Protein AF-A0A955N1W0-F1 (afdb_monomer_lite)

pLDDT: mean 83.95, std 12.64, range [39.59, 97.06]

Sequence (73 aa):
VEPDDRFEDRAKKEAKDKGWGYEKIQGDLSMIERLVDGDWNDTEFLVVPPGHKITAHYGEGLIAAEKIEEKGS

Foldseek 3Di:
DDPDCVVVVVQVVVCVVVVHDDDDDDDDCVLVVCVVVVVADPVNDADADPQWDWDQDPDPDRIHTGHNDDPDD

Radius of gyration: 20.64 Å; chains: 1; bounding box: 36×34×60 Å

Secondary structure (DSSP, 8-state):
----THHHHHHHHHHHHHT-----PPPP-HHHHHHHHT---TTT-----TTEEEEEEEESEEEEEEE------

Structure (mmCIF, N/CA/C/O backbone):
data_AF-A0A955N1W0-F1
#
_entry.id   AF-A0A955N1W0-F1
#
loop_
_atom_site.group_PDB
_atom_site.id
_atom_site.type_symbol
_atom_site.label_atom_id
_atom_site.label_alt_id
_atom_site.label_comp_id
_atom_site.label_asym_id
_atom_site.label_entity_id
_atom_site.label_seq_id
_atom_site.pdbx_PDB_ins_code
_atom_site.Cartn_x
_atom_site.Cartn_y
_atom_site.Cartn_z
_atom_site.occupancy
_atom_site.B_iso_or_equiv
_atom_site.auth_seq_id
_atom_site.auth_comp_id
_atom_site.auth_asym_id
_atom_site.auth_atom_id
_atom_site.pdbx_PDB_model_num
ATOM 1 N N . VAL A 1 1 ? 6.187 11.544 -8.479 1.00 48.12 1 VAL A N 1
ATOM 2 C CA . VAL A 1 1 ? 7.651 11.334 -8.408 1.00 48.12 1 VAL A CA 1
ATOM 3 C C . VAL A 1 1 ? 7.976 10.281 -9.442 1.00 48.12 1 VAL A C 1
ATOM 5 O O . VAL A 1 1 ? 7.671 9.120 -9.214 1.00 48.12 1 VAL A O 1
ATOM 8 N N . GLU A 1 2 ? 8.456 10.686 -10.614 1.00 50.91 2 GLU A N 1
ATOM 9 C CA . GLU A 1 2 ? 9.013 9.723 -11.570 1.00 50.91 2 GLU A CA 1
ATOM 10 C C . GLU A 1 2 ? 10.354 9.219 -11.011 1.00 50.91 2 GLU A C 1
ATOM 12 O O . GLU A 1 2 ? 11.122 10.032 -10.483 1.00 50.91 2 GLU A O 1
ATOM 17 N N . PRO A 1 3 ? 10.630 7.904 -11.025 1.00 57.81 3 PRO A N 1
ATOM 18 C CA . PRO A 1 3 ? 11.908 7.397 -10.559 1.00 57.81 3 PRO A CA 1
ATOM 19 C C . PRO A 1 3 ? 12.991 7.757 -11.578 1.00 57.81 3 PRO A C 1
ATOM 21 O O . PRO A 1 3 ? 12.798 7.600 -12.775 1.00 57.81 3 PRO A O 1
ATOM 24 N N . ASP A 1 4 ? 14.130 8.225 -11.076 1.00 63.69 4 ASP A N 1
ATOM 25 C CA . ASP A 1 4 ? 15.377 8.443 -11.817 1.00 63.69 4 ASP A CA 1
ATOM 26 C C . ASP A 1 4 ? 15.625 7.253 -12.781 1.00 63.69 4 ASP A C 1
ATOM 28 O O . ASP A 1 4 ? 15.776 6.111 -12.326 1.00 63.69 4 ASP A O 1
ATOM 32 N N . ASP A 1 5 ? 15.647 7.498 -14.102 1.00 74.00 5 ASP A N 1
ATOM 33 C CA . ASP A 1 5 ? 15.669 6.483 -15.189 1.00 74.00 5 ASP A CA 1
ATOM 34 C C . ASP A 1 5 ? 16.845 5.484 -15.098 1.00 74.00 5 ASP A C 1
ATOM 36 O O . ASP A 1 5 ? 16.884 4.442 -15.755 1.00 74.00 5 ASP A O 1
ATOM 40 N N . ARG A 1 6 ? 17.802 5.755 -14.207 1.00 81.75 6 ARG A N 1
ATOM 41 C CA . ARG A 1 6 ? 18.990 4.945 -13.912 1.00 81.75 6 ARG A CA 1
ATOM 42 C C . ARG A 1 6 ? 18.679 3.483 -13.600 1.00 81.75 6 ARG A C 1
ATOM 44 O O . ARG A 1 6 ? 19.491 2.615 -13.921 1.00 81.75 6 ARG A O 1
ATOM 51 N N . PHE A 1 7 ? 17.560 3.188 -12.937 1.00 83.75 7 PHE A N 1
ATOM 52 C CA . PHE A 1 7 ? 17.187 1.800 -12.632 1.00 83.75 7 PHE A CA 1
ATOM 53 C C . PHE A 1 7 ? 16.725 1.051 -13.883 1.00 83.75 7 PHE A C 1
ATOM 55 O O . PHE A 1 7 ? 17.116 -0.098 -14.094 1.00 83.75 7 PHE A O 1
ATOM 62 N N . GLU A 1 8 ? 15.955 1.723 -14.735 1.00 87.56 8 GLU A N 1
ATOM 63 C CA . GLU A 1 8 ? 15.495 1.190 -16.013 1.00 87.56 8 GLU A CA 1
ATOM 64 C C . GLU A 1 8 ? 16.668 0.953 -16.970 1.00 87.56 8 GLU A C 1
ATOM 66 O O . GLU A 1 8 ? 16.793 -0.136 -17.535 1.00 87.56 8 GLU A O 1
ATOM 71 N N . ASP A 1 9 ? 17.585 1.912 -17.081 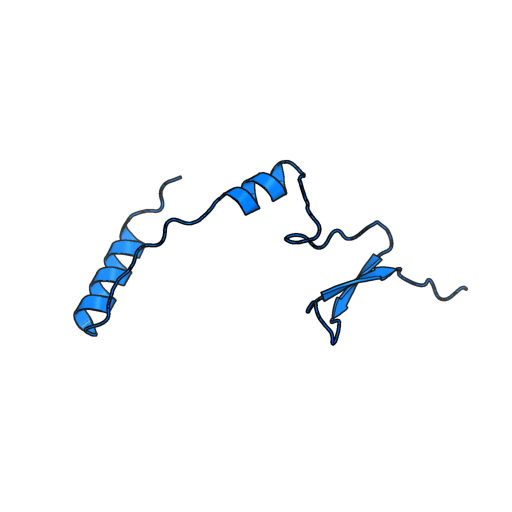1.00 90.44 9 ASP A N 1
ATOM 72 C CA . ASP A 1 9 ? 18.769 1.788 -17.933 1.00 90.44 9 ASP A CA 1
ATOM 73 C C . ASP A 1 9 ? 19.686 0.637 -17.502 1.00 90.44 9 ASP A C 1
ATOM 75 O O . ASP A 1 9 ? 20.206 -0.108 -18.341 1.00 90.44 9 ASP A O 1
ATOM 79 N N . ARG A 1 10 ? 19.863 0.441 -16.188 1.00 91.19 10 ARG A N 1
ATOM 80 C CA . ARG A 1 10 ? 20.640 -0.689 -15.655 1.00 91.19 10 ARG A CA 1
ATOM 81 C C . ARG A 1 10 ? 19.979 -2.028 -15.974 1.00 91.19 10 ARG A C 1
ATOM 83 O O . ARG A 1 10 ? 20.677 -2.934 -16.426 1.00 91.19 10 ARG A O 1
ATOM 90 N N . ALA A 1 11 ? 18.662 -2.137 -15.796 1.00 91.38 11 ALA A N 1
ATOM 91 C CA . ALA A 1 11 ? 17.917 -3.356 -16.099 1.00 91.38 11 ALA A CA 1
ATOM 92 C C . ALA A 1 11 ? 17.963 -3.703 -17.599 1.00 91.38 11 ALA A C 1
ATOM 94 O O . ALA A 1 11 ? 18.226 -4.851 -17.959 1.00 91.38 11 ALA A O 1
ATOM 95 N N . LYS A 1 12 ? 17.800 -2.708 -18.485 1.00 92.44 12 LYS A N 1
ATOM 96 C CA . LYS A 1 12 ? 17.933 -2.883 -19.943 1.00 92.44 12 LYS A CA 1
ATOM 97 C C . LYS A 1 12 ? 19.327 -3.356 -20.344 1.00 92.44 12 LYS A C 1
ATOM 99 O O . LYS A 1 12 ? 19.459 -4.250 -21.181 1.00 92.44 12 LYS A O 1
ATOM 104 N N . LYS A 1 13 ? 20.371 -2.759 -19.759 1.00 94.69 13 LYS A N 1
ATOM 105 C CA . LYS A 1 13 ? 21.760 -3.138 -20.037 1.00 94.69 13 LYS A CA 1
ATOM 106 C C . LYS A 1 13 ? 22.031 -4.586 -19.633 1.00 94.69 13 LYS A C 1
ATOM 108 O O . LYS A 1 13 ? 22.575 -5.342 -20.428 1.00 94.69 13 LYS A O 1
ATOM 113 N N . GLU A 1 14 ? 21.604 -4.984 -18.441 1.00 95.00 14 GLU A N 1
ATOM 114 C CA . GLU A 1 14 ? 21.794 -6.349 -17.952 1.00 95.00 14 GLU A CA 1
ATOM 115 C C . GLU A 1 14 ? 21.031 -7.382 -18.790 1.00 95.00 14 GLU A C 1
ATOM 117 O O . GLU A 1 14 ? 21.581 -8.434 -19.119 1.00 95.00 14 GLU A O 1
ATOM 122 N N . ALA A 1 15 ? 19.797 -7.066 -19.196 1.00 95.19 15 ALA A N 1
ATOM 123 C CA . ALA A 1 15 ? 19.025 -7.923 -20.087 1.00 95.19 15 ALA A CA 1
ATOM 124 C C . ALA A 1 15 ? 19.732 -8.107 -21.439 1.00 95.19 15 ALA A C 1
ATOM 126 O O . ALA A 1 15 ? 19.885 -9.234 -21.906 1.00 95.19 15 ALA A O 1
ATOM 127 N N . LYS A 1 16 ? 20.257 -7.022 -22.025 1.00 94.12 16 LYS A N 1
ATOM 128 C CA . LYS A 1 16 ? 21.041 -7.077 -23.267 1.00 94.12 16 LYS A CA 1
ATOM 129 C C . LYS A 1 16 ? 22.306 -7.924 -23.117 1.00 94.12 16 LYS A C 1
ATOM 131 O O . LYS A 1 16 ? 22.564 -8.768 -23.971 1.00 94.12 16 LYS A O 1
ATOM 136 N N . ASP A 1 17 ? 23.066 -7.721 -22.043 1.00 95.88 17 ASP A N 1
ATOM 137 C CA . ASP A 1 17 ? 24.327 -8.432 -21.796 1.00 95.88 17 ASP A CA 1
ATOM 138 C C . ASP A 1 17 ? 24.105 -9.945 -21.589 1.00 95.88 17 ASP A C 1
ATOM 140 O O . ASP A 1 17 ? 24.978 -10.751 -21.907 1.00 95.88 17 ASP A O 1
ATOM 144 N N . LYS A 1 18 ? 22.923 -10.342 -21.098 1.00 94.19 18 LYS A N 1
ATOM 145 C CA . LYS A 1 18 ? 22.547 -11.742 -20.832 1.00 94.19 18 LYS A CA 1
ATOM 146 C C . LYS A 1 18 ? 21.658 -12.377 -21.908 1.00 94.19 18 LYS A C 1
ATOM 148 O O . LYS A 1 18 ? 21.325 -13.555 -21.795 1.00 94.19 18 LYS A O 1
ATOM 153 N N . GLY A 1 19 ? 21.262 -11.621 -22.934 1.00 95.25 19 GLY A N 1
ATOM 154 C CA . GLY A 1 19 ? 20.312 -12.074 -23.956 1.00 95.25 19 GLY A CA 1
ATOM 155 C C . GLY A 1 19 ? 18.892 -12.317 -23.425 1.00 95.25 19 GLY A C 1
ATOM 156 O O . GLY A 1 19 ? 18.168 -13.142 -23.975 1.00 95.25 19 GLY A O 1
ATOM 157 N N . TRP A 1 20 ? 18.497 -11.646 -22.342 1.00 97.06 20 TRP A N 1
ATOM 158 C CA . TRP A 1 20 ? 17.155 -11.730 -21.765 1.00 97.06 20 TRP A CA 1
ATOM 159 C C . TRP A 1 20 ? 16.201 -10.714 -22.396 1.00 97.06 20 TRP A C 1
ATOM 161 O O . TRP A 1 20 ? 16.609 -9.652 -22.870 1.00 97.06 20 TRP A O 1
ATOM 171 N N . GLY A 1 21 ? 14.906 -11.031 -22.362 1.00 92.12 21 GLY A N 1
ATOM 172 C CA . GLY A 1 21 ? 13.859 -10.054 -22.639 1.00 92.12 21 GLY A CA 1
ATOM 173 C C . GLY A 1 21 ? 13.785 -9.012 -21.523 1.00 92.12 21 GLY A C 1
ATOM 174 O O . GLY A 1 21 ? 13.973 -9.335 -20.351 1.00 92.12 21 GLY A O 1
ATOM 175 N N . TYR A 1 22 ? 13.508 -7.765 -21.893 1.00 91.81 22 TYR A N 1
ATOM 176 C CA . TYR A 1 22 ? 13.199 -6.691 -20.955 1.00 91.81 22 TYR A CA 1
ATOM 177 C C . TYR A 1 22 ? 11.757 -6.240 -21.176 1.00 91.81 22 TYR A C 1
ATOM 179 O O . TYR A 1 22 ? 11.369 -5.956 -22.309 1.00 91.81 22 TYR A O 1
ATOM 187 N N . GLU A 1 23 ? 10.996 -6.129 -20.092 1.00 89.81 23 GLU A N 1
ATOM 188 C CA . GLU A 1 23 ? 9.640 -5.590 -20.088 1.00 89.81 23 GLU A CA 1
ATOM 189 C C . GLU A 1 23 ? 9.505 -4.573 -18.950 1.00 89.81 23 GLU A C 1
ATOM 191 O O . GLU A 1 23 ? 9.950 -4.817 -17.827 1.00 89.81 23 GLU A O 1
ATOM 196 N N . LYS A 1 24 ? 8.895 -3.421 -19.248 1.00 83.94 24 LYS A N 1
ATOM 197 C CA . LYS A 1 24 ? 8.516 -2.417 -18.251 1.00 83.94 24 LYS A CA 1
ATOM 198 C C . LYS A 1 24 ? 7.014 -2.508 -18.036 1.00 83.94 24 LYS A C 1
ATOM 200 O O . LYS A 1 24 ? 6.242 -2.109 -18.902 1.00 83.94 24 LYS A O 1
ATOM 205 N N . ILE A 1 25 ? 6.618 -3.005 -16.874 1.00 87.00 25 ILE A N 1
ATOM 206 C CA . ILE A 1 25 ? 5.217 -3.054 -16.465 1.00 87.00 25 ILE A CA 1
ATOM 207 C C . ILE A 1 25 ? 4.918 -1.767 -15.702 1.00 87.00 25 ILE A C 1
ATOM 209 O O . ILE A 1 25 ? 5.639 -1.408 -14.768 1.00 87.00 25 ILE A O 1
ATOM 213 N N . GLN A 1 26 ? 3.875 -1.051 -16.115 1.00 82.19 26 GLN A N 1
ATOM 214 C CA . GLN A 1 26 ? 3.389 0.093 -15.357 1.00 82.19 26 GLN A CA 1
ATOM 215 C C . GLN A 1 26 ? 2.817 -0.413 -14.031 1.00 82.19 26 GLN A C 1
ATOM 217 O O . GLN A 1 26 ? 1.904 -1.235 -14.021 1.00 82.19 26 GLN A O 1
ATOM 222 N N . GLY A 1 27 ? 3.379 0.059 -12.918 1.00 80.19 27 GLY A N 1
ATOM 223 C CA . GLY A 1 27 ? 2.839 -0.246 -11.599 1.00 80.19 27 GLY A CA 1
ATOM 224 C C . GLY A 1 27 ? 1.452 0.368 -11.433 1.00 80.19 27 GLY A C 1
ATOM 225 O O . GLY A 1 27 ? 1.227 1.507 -11.847 1.00 80.19 27 GLY A O 1
ATOM 226 N N . ASP A 1 28 ? 0.544 -0.384 -10.819 1.00 84.69 28 ASP A N 1
ATOM 227 C CA . ASP A 1 28 ? -0.751 0.129 -10.392 1.00 84.69 28 ASP A CA 1
ATOM 228 C C . ASP A 1 28 ? -0.614 0.768 -9.000 1.00 84.69 28 ASP A C 1
ATOM 230 O O . ASP A 1 28 ? -0.198 0.114 -8.041 1.00 84.69 28 ASP A O 1
ATOM 234 N N . LEU A 1 29 ? -0.927 2.061 -8.901 1.00 86.06 29 LEU A N 1
ATOM 235 C CA . LEU A 1 29 ? -0.900 2.809 -7.641 1.00 86.06 29 LEU A CA 1
ATOM 236 C C . LEU A 1 29 ? -2.208 2.686 -6.849 1.00 86.06 29 LEU A C 1
ATOM 238 O O . LEU A 1 29 ? -2.234 3.095 -5.688 1.00 86.06 29 LEU A O 1
ATOM 242 N N . SER A 1 30 ? -3.250 2.070 -7.417 1.00 87.25 30 SER A N 1
ATOM 243 C CA . SER A 1 30 ? -4.583 1.955 -6.813 1.00 87.25 30 SER A CA 1
ATOM 244 C C . SER A 1 30 ? -4.558 1.361 -5.404 1.00 87.25 30 SER A C 1
ATOM 246 O O . SER A 1 30 ? -5.356 1.738 -4.551 1.00 87.25 30 SER A O 1
ATOM 248 N N . MET A 1 31 ? -3.643 0.428 -5.126 1.00 85.38 31 MET A N 1
ATOM 249 C CA . MET A 1 31 ? -3.526 -0.206 -3.811 1.00 85.38 31 MET A CA 1
ATOM 250 C C . MET A 1 31 ? -2.936 0.749 -2.761 1.00 85.38 31 MET A C 1
ATOM 252 O O . MET A 1 31 ? -3.335 0.718 -1.601 1.00 85.38 31 MET A O 1
ATOM 256 N N . ILE A 1 32 ? -2.014 1.632 -3.157 1.00 87.19 32 ILE A N 1
ATOM 257 C CA . ILE A 1 32 ? -1.443 2.655 -2.265 1.00 87.19 32 ILE A CA 1
ATOM 258 C C . ILE A 1 32 ? -2.463 3.771 -2.028 1.00 87.19 32 ILE A C 1
ATOM 260 O O . ILE A 1 32 ? -2.604 4.235 -0.901 1.00 87.19 32 ILE A O 1
ATOM 264 N N . GLU A 1 33 ? -3.189 4.176 -3.070 1.00 89.38 33 GLU A N 1
ATOM 265 C CA . GLU A 1 33 ? -4.272 5.160 -2.965 1.00 89.38 33 GLU A CA 1
ATOM 266 C C . GLU A 1 33 ? -5.351 4.674 -1.988 1.00 89.38 33 GLU A C 1
ATOM 268 O O . GLU A 1 33 ? -5.615 5.337 -0.988 1.00 89.38 33 GLU A O 1
ATOM 273 N N . ARG A 1 34 ? -5.865 3.450 -2.177 1.00 90.06 34 ARG A N 1
ATOM 274 C CA . ARG A 1 34 ? -6.854 2.829 -1.277 1.00 90.06 34 ARG A CA 1
ATOM 275 C C . ARG A 1 34 ? -6.356 2.672 0.159 1.00 90.06 34 ARG A C 1
ATOM 277 O O . ARG A 1 34 ? -7.124 2.875 1.100 1.00 90.06 34 ARG A O 1
ATOM 284 N N . LEU A 1 35 ? -5.067 2.368 0.346 1.00 88.06 35 LEU A N 1
ATOM 285 C CA . LEU A 1 35 ? -4.454 2.313 1.674 1.00 88.06 35 LEU A CA 1
ATOM 286 C C . LEU A 1 35 ? -4.562 3.661 2.405 1.00 88.06 35 LEU A C 1
ATOM 288 O O . LEU A 1 35 ? -4.877 3.672 3.594 1.00 88.06 35 LEU A O 1
ATOM 292 N N . VAL A 1 36 ? -4.297 4.773 1.711 1.00 91.38 36 VAL A N 1
ATOM 293 C CA . VAL A 1 36 ? -4.314 6.129 2.287 1.00 91.38 36 VAL A CA 1
ATOM 294 C C . VAL A 1 36 ? -5.739 6.654 2.466 1.00 91.38 36 VAL A C 1
ATOM 296 O O . VAL A 1 36 ? -6.031 7.259 3.497 1.00 91.38 36 VAL A O 1
ATOM 299 N N . ASP A 1 37 ? -6.622 6.387 1.506 1.00 91.19 37 ASP A N 1
ATOM 300 C CA . ASP A 1 37 ? -8.009 6.866 1.512 1.00 91.19 37 ASP A CA 1
ATOM 301 C C . ASP A 1 37 ? -8.914 6.088 2.486 1.00 91.19 37 ASP A C 1
ATOM 30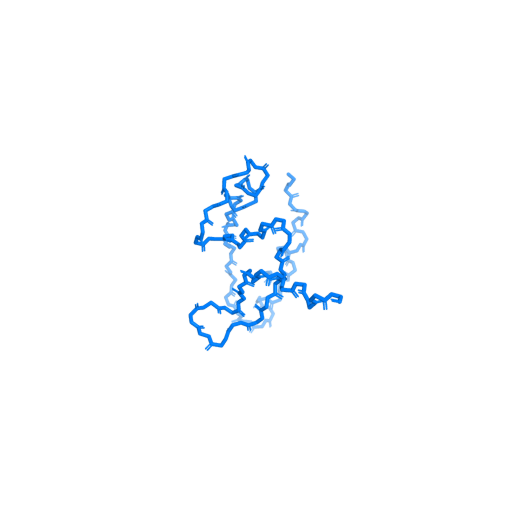3 O O . ASP A 1 37 ? -10.028 6.521 2.786 1.00 91.19 37 ASP A O 1
ATOM 307 N N . GLY A 1 38 ? -8.433 4.961 3.026 1.00 86.88 38 GLY A N 1
ATOM 308 C CA . GLY A 1 38 ? -9.170 4.133 3.984 1.00 86.88 38 GLY A CA 1
ATOM 309 C C . GLY A 1 38 ? -10.160 3.157 3.342 1.00 86.88 38 GLY A C 1
ATOM 310 O O . GLY A 1 38 ? -10.996 2.593 4.046 1.00 86.88 38 GLY A O 1
ATOM 311 N N . ASP A 1 39 ? -10.073 2.942 2.027 1.00 89.56 39 ASP A N 1
ATOM 312 C CA . ASP A 1 39 ? -10.883 1.966 1.286 1.00 89.56 39 ASP A CA 1
ATOM 313 C C . ASP A 1 39 ? -10.268 0.559 1.378 1.00 89.56 39 ASP A C 1
ATOM 315 O O . ASP A 1 39 ? -9.726 -0.003 0.422 1.00 89.56 39 ASP A O 1
ATOM 319 N N . TRP A 1 40 ? -10.283 0.001 2.588 1.00 89.81 40 TRP A N 1
ATOM 320 C CA . TRP A 1 40 ? -9.671 -1.291 2.891 1.00 89.81 40 TRP A CA 1
ATOM 321 C C . TRP A 1 40 ? -10.662 -2.432 2.660 1.00 89.81 40 TRP A C 1
ATOM 323 O O . TRP A 1 40 ? -11.320 -2.899 3.588 1.00 89.81 40 TRP A O 1
ATOM 333 N N . ASN A 1 41 ? -10.777 -2.879 1.412 1.00 85.19 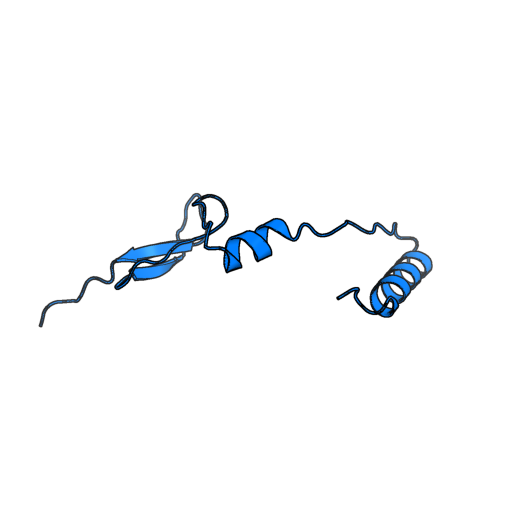41 ASN A N 1
ATOM 334 C CA . ASN A 1 41 ? -11.548 -4.077 1.086 1.00 85.19 41 ASN A CA 1
ATOM 335 C C . ASN A 1 41 ? -10.869 -5.356 1.622 1.00 85.19 41 ASN A C 1
ATOM 337 O O . ASN A 1 41 ? -9.642 -5.459 1.661 1.00 85.19 41 ASN A O 1
ATOM 341 N N . ASP A 1 42 ? -11.673 -6.367 1.959 1.00 81.94 42 ASP A N 1
ATOM 342 C CA . ASP A 1 42 ? -11.187 -7.623 2.556 1.00 81.94 42 ASP A CA 1
ATOM 343 C C . ASP A 1 42 ? -10.380 -8.505 1.581 1.00 81.94 42 ASP A C 1
ATOM 345 O O . ASP A 1 42 ? -9.747 -9.476 1.994 1.00 81.94 42 ASP A O 1
ATOM 349 N N . THR A 1 43 ? -10.400 -8.201 0.277 1.00 82.94 43 THR A N 1
ATOM 350 C CA . THR A 1 43 ? -9.642 -8.951 -0.740 1.00 82.94 43 THR A CA 1
ATOM 351 C C . THR A 1 43 ? -8.178 -8.534 -0.834 1.00 82.94 43 THR A C 1
ATOM 353 O O . THR A 1 43 ? -7.344 -9.332 -1.255 1.00 82.94 43 THR A O 1
ATOM 356 N N . GLU A 1 44 ? -7.852 -7.304 -0.444 1.00 85.50 44 GLU A N 1
ATOM 357 C CA . GLU A 1 44 ? -6.508 -6.733 -0.585 1.00 85.50 44 GLU A CA 1
ATOM 358 C C . GLU A 1 44 ? -5.888 -6.322 0.751 1.00 85.50 44 GLU A C 1
ATOM 360 O O . GLU A 1 44 ? -4.666 -6.191 0.845 1.00 85.50 44 GLU A O 1
ATOM 365 N N . PHE A 1 45 ? -6.706 -6.147 1.791 1.00 90.06 45 PHE A N 1
ATOM 366 C CA . PHE A 1 45 ? -6.257 -5.686 3.096 1.00 90.06 45 PHE A CA 1
ATOM 367 C C . PHE A 1 45 ? -6.725 -6.618 4.211 1.00 90.06 45 PHE A C 1
ATOM 369 O O . PHE A 1 45 ? -7.884 -7.011 4.287 1.00 90.06 45 PHE A O 1
ATOM 376 N N . LEU A 1 46 ? -5.812 -6.914 5.138 1.00 90.56 46 LEU A N 1
ATOM 377 C CA . LEU A 1 46 ? -6.159 -7.505 6.426 1.00 90.56 46 LEU A CA 1
ATOM 378 C C . LEU A 1 46 ? -6.389 -6.378 7.437 1.00 90.56 46 LEU A C 1
ATOM 380 O O . LEU A 1 46 ? -5.431 -5.788 7.944 1.00 90.56 46 LEU A O 1
ATOM 384 N N . VAL A 1 47 ? -7.649 -6.095 7.758 1.00 90.62 47 VAL A N 1
ATOM 385 C CA . VAL A 1 47 ? -8.001 -5.133 8.809 1.00 90.62 47 VAL A CA 1
ATOM 386 C C . VAL A 1 47 ? -7.908 -5.813 10.176 1.00 90.62 47 VAL A C 1
ATOM 388 O O . VAL A 1 47 ? -8.515 -6.856 10.405 1.00 90.62 47 VAL A O 1
ATOM 391 N N . VAL A 1 48 ? -7.149 -5.221 11.105 1.00 91.25 48 VAL A N 1
ATOM 392 C CA . VAL A 1 48 ? -6.966 -5.742 12.471 1.00 91.25 48 VAL A CA 1
ATOM 393 C C . VAL A 1 48 ? -7.733 -4.852 13.454 1.00 91.25 48 VAL A C 1
ATOM 395 O O . VAL A 1 48 ? -7.285 -3.739 13.740 1.00 91.25 48 VAL A O 1
ATOM 398 N N . PRO A 1 49 ? -8.881 -5.302 13.995 1.00 91.38 49 PRO A N 1
ATOM 399 C CA . PRO A 1 49 ? -9.614 -4.524 14.984 1.00 91.38 49 PRO A CA 1
ATOM 400 C C . PRO A 1 49 ? -8.819 -4.383 16.293 1.00 91.38 49 PRO A C 1
ATOM 402 O O . PRO A 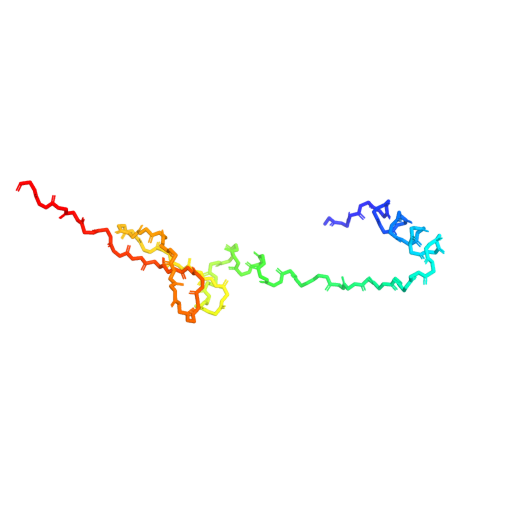1 49 ? -7.965 -5.222 16.601 1.00 91.38 49 PRO A O 1
ATOM 405 N N . PRO A 1 50 ? -9.128 -3.380 17.134 1.00 93.88 50 PRO A N 1
ATOM 406 C CA . PRO A 1 50 ? -8.553 -3.285 18.472 1.00 93.88 50 PRO A CA 1
ATOM 407 C C . PRO A 1 50 ? -8.700 -4.598 19.256 1.00 93.88 50 PRO A C 1
ATOM 409 O O . PRO A 1 50 ? -9.723 -5.284 19.174 1.00 93.88 50 PRO A O 1
ATOM 412 N N . GLY A 1 51 ? -7.659 -4.969 20.002 1.00 94.75 51 GLY A N 1
ATOM 413 C CA . GLY A 1 51 ? -7.631 -6.225 20.757 1.00 94.75 51 GLY A CA 1
ATOM 414 C C . GLY A 1 51 ? -7.454 -7.487 19.904 1.00 94.75 51 GLY A C 1
ATOM 415 O O . GLY A 1 51 ? -7.684 -8.578 20.415 1.00 94.75 51 GLY A O 1
ATOM 416 N N . HIS A 1 52 ? -7.061 -7.366 18.631 1.00 95.12 52 HIS A N 1
ATOM 417 C CA . HIS A 1 52 ? -6.684 -8.500 17.781 1.00 95.12 52 HIS A CA 1
ATOM 418 C C . HIS A 1 52 ? -5.174 -8.524 17.511 1.00 95.12 52 HIS A C 1
ATOM 420 O O . HIS A 1 52 ? -4.485 -7.509 17.621 1.00 95.12 52 HIS A O 1
ATOM 426 N N . LYS A 1 53 ? -4.659 -9.701 17.152 1.00 92.50 53 LYS A N 1
ATOM 427 C CA . LYS A 1 53 ? -3.273 -9.933 16.724 1.00 92.50 53 LYS A CA 1
ATOM 428 C C . LYS A 1 53 ? -3.246 -10.636 15.370 1.00 92.50 53 LYS A C 1
ATOM 430 O O . LYS A 1 53 ? -4.176 -11.364 15.034 1.00 92.50 53 LYS A O 1
ATOM 435 N N . ILE A 1 54 ? -2.155 -10.460 14.630 1.00 92.69 54 ILE A N 1
ATOM 436 C CA . ILE A 1 54 ? -1.922 -11.190 13.380 1.00 92.69 54 ILE A CA 1
ATOM 437 C C . ILE A 1 54 ? -1.399 -12.592 13.712 1.00 92.69 54 ILE A C 1
ATOM 439 O O . ILE A 1 54 ? -0.430 -12.730 14.464 1.00 92.69 54 ILE A O 1
ATOM 443 N N . THR A 1 55 ? -2.023 -13.624 13.150 1.00 89.94 55 THR A N 1
ATOM 444 C CA . THR A 1 55 ? -1.601 -15.026 13.264 1.00 89.94 55 THR A CA 1
ATOM 445 C C . THR A 1 55 ? -1.358 -15.616 11.881 1.00 89.94 55 THR A C 1
ATOM 447 O O . THR A 1 55 ? -1.968 -15.197 10.899 1.00 89.94 55 THR A O 1
ATOM 450 N N . ALA A 1 56 ? -0.430 -16.570 11.788 1.00 87.38 56 ALA A N 1
ATOM 451 C CA . ALA A 1 56 ? -0.276 -17.368 10.578 1.00 87.38 56 ALA A CA 1
ATOM 452 C C . ALA A 1 56 ? -1.412 -18.395 10.524 1.00 87.38 56 ALA A C 1
ATOM 454 O O . ALA A 1 56 ? -1.592 -19.159 11.475 1.00 87.38 56 ALA A O 1
ATOM 455 N N . HIS A 1 57 ? -2.154 -18.418 9.421 1.00 82.00 57 HIS A N 1
ATOM 456 C CA . HIS A 1 57 ? -3.262 -19.343 9.226 1.00 82.00 57 HIS A CA 1
ATOM 457 C C . HIS A 1 57 ? -2.856 -20.408 8.199 1.00 82.00 57 HIS A C 1
ATOM 459 O O . HIS A 1 57 ? -2.399 -20.098 7.102 1.00 82.00 57 HIS A O 1
ATOM 465 N N . TYR A 1 58 ? -2.975 -21.686 8.562 1.00 66.06 58 TYR A N 1
ATOM 466 C CA . TYR A 1 58 ? -2.633 -22.807 7.680 1.00 66.06 58 TYR A CA 1
ATOM 467 C C . TYR A 1 58 ? -3.840 -23.186 6.789 1.00 66.06 58 TYR A C 1
ATOM 469 O O . TYR A 1 58 ? -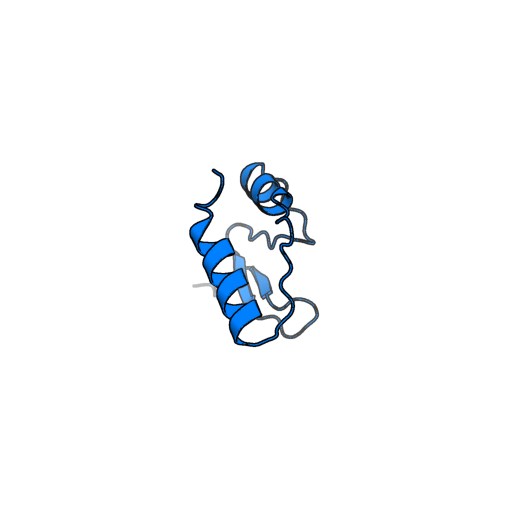4.308 -24.322 6.833 1.00 66.06 58 TYR A O 1
ATOM 477 N N . GLY A 1 59 ? -4.367 -22.225 6.013 1.00 67.56 59 GLY A N 1
ATOM 478 C CA . GLY A 1 59 ? -5.536 -22.378 5.124 1.00 67.56 59 GLY A CA 1
ATOM 479 C C . GLY A 1 59 ? -5.504 -21.438 3.904 1.00 67.56 59 GLY A C 1
ATOM 480 O O . GLY A 1 59 ? -4.439 -20.949 3.534 1.00 67.56 59 GLY A O 1
ATOM 481 N N . GLU A 1 60 ? -6.653 -21.175 3.264 1.00 58.28 60 GLU A N 1
ATOM 482 C CA . GLU A 1 60 ? -6.758 -20.097 2.262 1.00 58.28 60 GLU A CA 1
ATOM 483 C C . GLU A 1 60 ? -6.612 -18.746 2.980 1.00 58.28 60 GLU A C 1
ATOM 485 O O . GLU A 1 60 ? -7.481 -18.338 3.746 1.00 58.28 60 GLU A O 1
ATOM 490 N N . GLY A 1 61 ? -5.454 -18.110 2.797 1.00 64.19 61 GLY A N 1
ATOM 491 C CA . GLY A 1 61 ? -5.018 -16.940 3.560 1.00 64.19 61 GLY A CA 1
ATOM 492 C C . GLY A 1 61 ? -3.827 -17.283 4.453 1.00 64.19 61 GLY A C 1
ATOM 493 O O . GLY A 1 61 ? -3.941 -18.074 5.383 1.00 64.19 61 GLY A O 1
ATOM 494 N N . LEU A 1 62 ? -2.668 -16.685 4.154 1.00 77.06 62 LEU A N 1
ATOM 495 C CA . LEU A 1 62 ? -1.409 -16.923 4.876 1.00 77.06 62 LEU A CA 1
ATOM 496 C C . LEU A 1 62 ? -1.426 -16.316 6.292 1.00 77.06 62 LEU A C 1
ATOM 498 O O . LEU A 1 62 ? -0.691 -16.763 7.174 1.00 77.06 62 LEU A O 1
ATOM 502 N N . ILE A 1 63 ? -2.264 -15.296 6.507 1.00 88.06 63 ILE A N 1
ATOM 503 C CA . ILE A 1 63 ? -2.380 -14.536 7.754 1.00 88.06 63 ILE A CA 1
ATOM 504 C C . ILE A 1 63 ? -3.844 -14.199 8.076 1.00 88.06 63 ILE A C 1
ATOM 506 O O . ILE A 1 63 ? -4.642 -14.003 7.163 1.00 88.06 63 ILE A O 1
ATOM 510 N N . ALA A 1 64 ? -4.179 -14.100 9.366 1.00 88.56 64 ALA A N 1
ATOM 511 C CA . ALA A 1 64 ? -5.507 -13.731 9.864 1.00 88.56 64 ALA A CA 1
ATOM 512 C C . ALA A 1 64 ? -5.423 -12.814 11.099 1.00 88.56 64 ALA A C 1
ATOM 514 O O . ALA A 1 64 ? -4.401 -12.774 11.786 1.00 88.56 64 ALA A O 1
ATOM 515 N N . ALA A 1 65 ? -6.500 -12.073 11.386 1.00 91.50 65 ALA A N 1
ATOM 516 C CA . ALA A 1 65 ? -6.642 -11.263 12.595 1.00 91.50 65 ALA A CA 1
ATOM 517 C C . ALA A 1 65 ? -7.459 -12.032 13.645 1.00 91.50 65 ALA A C 1
ATOM 519 O O . ALA A 1 65 ? -8.659 -12.238 13.478 1.00 91.50 65 ALA A O 1
ATOM 520 N N . GLU A 1 66 ? -6.826 -12.438 14.744 1.00 91.25 66 GLU A N 1
ATOM 521 C CA . GLU A 1 66 ? -7.473 -13.194 15.822 1.00 91.25 66 GLU A CA 1
ATOM 522 C C . GLU A 1 66 ? -7.613 -12.359 17.090 1.00 91.25 66 GLU A C 1
ATOM 524 O O . GLU A 1 66 ? -6.692 -11.636 17.478 1.00 91.25 66 GLU A O 1
ATOM 529 N N . LYS A 1 67 ? -8.756 -12.493 17.771 1.00 92.19 67 LYS A N 1
ATOM 530 C CA . LYS A 1 67 ? -9.004 -11.828 19.050 1.00 92.19 67 LYS A CA 1
ATOM 531 C C . LYS A 1 67 ? -7.989 -12.303 20.087 1.00 92.19 67 LYS A C 1
ATOM 533 O O . LYS A 1 67 ? -7.770 -13.499 20.267 1.00 92.19 67 LYS A O 1
ATOM 538 N N . ILE A 1 68 ? -7.380 -11.359 20.795 1.00 92.38 68 ILE A N 1
ATOM 539 C CA . ILE A 1 68 ? -6.527 -11.660 21.938 1.00 92.38 68 ILE A CA 1
ATOM 540 C C . ILE A 1 68 ? -7.451 -12.104 23.072 1.00 92.38 68 ILE A C 1
ATOM 542 O O . ILE A 1 68 ? -8.194 -11.303 23.637 1.00 92.38 68 ILE A O 1
ATOM 546 N N . GLU A 1 69 ? -7.431 -13.395 23.389 1.00 82.69 69 GLU A N 1
ATOM 547 C CA . GLU A 1 69 ? -8.040 -13.892 24.616 1.00 82.69 69 GLU A CA 1
ATOM 548 C C . GLU A 1 69 ? -7.158 -13.472 25.796 1.00 82.69 69 GLU A C 1
ATOM 550 O O . GLU A 1 69 ? -6.037 -13.959 25.964 1.00 82.69 69 GLU A O 1
ATOM 555 N N . GLU A 1 70 ? -7.646 -12.540 26.614 1.00 66.56 70 GLU A N 1
ATOM 556 C CA . GLU A 1 70 ? -7.051 -12.289 27.921 1.00 66.56 70 GLU A CA 1
ATOM 557 C C . GLU A 1 70 ? -7.283 -13.537 28.778 1.00 66.56 70 GLU A C 1
ATOM 559 O O . GLU A 1 70 ? -8.414 -13.847 29.156 1.00 66.56 70 GLU A O 1
A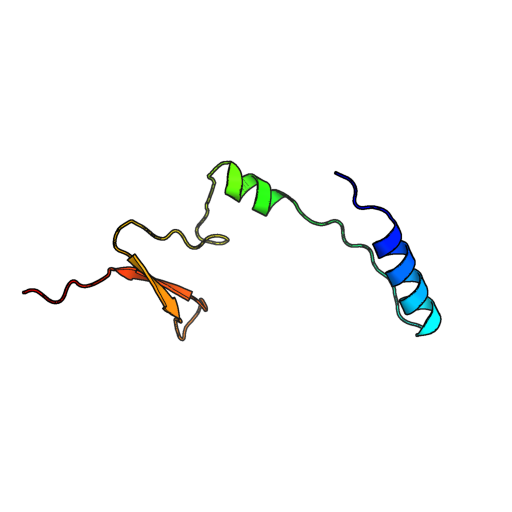TOM 564 N N . LYS A 1 71 ? -6.213 -14.287 29.076 1.00 58.88 71 LYS A N 1
ATOM 565 C CA . LYS A 1 71 ? -6.263 -15.269 30.162 1.00 58.88 71 LYS A CA 1
ATOM 566 C C . LYS A 1 71 ? -6.587 -14.490 31.431 1.00 58.88 71 LYS A C 1
ATOM 568 O O . LYS A 1 71 ? -5.742 -13.740 31.913 1.00 58.88 71 LYS A O 1
ATOM 573 N N . GLY A 1 72 ? -7.825 -14.643 31.899 1.00 57.34 72 GLY A N 1
ATOM 574 C CA . GLY A 1 72 ? -8.321 -14.022 33.118 1.00 57.34 72 GLY A CA 1
ATOM 575 C C . GLY A 1 72 ? -7.342 -14.197 34.278 1.00 57.34 72 GLY A C 1
ATOM 576 O O . GLY A 1 72 ? -6.717 -15.253 34.421 1.00 57.34 72 GLY A O 1
ATOM 577 N N . SER A 1 73 ? -7.203 -13.112 35.042 1.00 39.59 73 SER A N 1
ATOM 578 C CA . SER A 1 73 ? -6.526 -13.054 36.338 1.00 39.59 73 SER A CA 1
ATOM 579 C C . SER A 1 73 ? -7.169 -13.968 37.377 1.00 39.59 73 SER A C 1
ATOM 581 O O . SER A 1 73 ? -8.360 -14.321 37.220 1.00 39.59 73 SER A O 1
#